Protein AF-A0A7S4QCY7-F1 (afdb_monomer)

Structure (mmCIF, N/CA/C/O backbone):
data_AF-A0A7S4QCY7-F1
#
_entry.id   AF-A0A7S4QCY7-F1
#
loop_
_atom_site.group_PDB
_atom_site.id
_atom_site.type_symbol
_atom_site.label_atom_id
_atom_site.label_alt_id
_atom_site.label_comp_id
_atom_site.label_asym_id
_atom_site.label_entity_id
_atom_site.label_seq_id
_atom_site.pdbx_PDB_ins_code
_atom_site.Cartn_x
_atom_site.Cartn_y
_atom_site.Cartn_z
_atom_site.occupancy
_atom_site.B_iso_or_equiv
_atom_site.auth_seq_id
_atom_site.auth_comp_id
_atom_site.auth_asym_id
_atom_site.auth_atom_id
_atom_site.pdbx_PDB_model_num
ATOM 1 N N . SER A 1 1 ? -0.299 13.579 10.374 1.00 63.25 1 SER A N 1
ATOM 2 C CA . SER A 1 1 ? -0.745 12.178 10.233 1.00 63.25 1 SER A CA 1
ATOM 3 C C . SER A 1 1 ? 0.366 11.245 10.708 1.00 63.25 1 SER A C 1
ATOM 5 O O . SER A 1 1 ? 1.474 11.710 10.966 1.00 63.25 1 SER A O 1
ATOM 7 N N . LYS A 1 2 ? 0.069 9.960 10.928 1.00 82.50 2 LYS A N 1
ATOM 8 C CA . LYS A 1 2 ? 1.103 8.920 11.061 1.00 82.50 2 LYS A CA 1
ATOM 9 C C . LYS A 1 2 ? 1.512 8.482 9.647 1.00 82.50 2 LYS A C 1
ATOM 11 O O . LYS A 1 2 ? 0.619 8.491 8.807 1.00 82.50 2 LYS A O 1
ATOM 16 N N . PRO A 1 3 ? 2.778 8.115 9.375 1.00 86.00 3 PRO A N 1
ATOM 17 C CA . PRO A 1 3 ? 3.136 7.542 8.082 1.00 86.00 3 PRO A CA 1
ATOM 18 C C . PRO A 1 3 ? 2.326 6.269 7.814 1.00 86.00 3 PRO A C 1
ATOM 20 O O . PRO A 1 3 ? 2.136 5.458 8.731 1.00 86.00 3 PRO A O 1
ATOM 23 N N . ASP A 1 4 ? 1.874 6.120 6.574 1.00 90.06 4 ASP A N 1
ATOM 24 C CA . ASP A 1 4 ? 1.088 4.991 6.077 1.00 90.06 4 ASP A CA 1
ATOM 25 C C . ASP A 1 4 ? 1.480 4.685 4.620 1.00 90.06 4 ASP A C 1
ATOM 27 O O . ASP A 1 4 ? 2.320 5.379 4.045 1.00 90.06 4 ASP A O 1
ATOM 31 N N . THR A 1 5 ? 0.926 3.620 4.046 1.00 91.12 5 THR A N 1
ATOM 32 C CA . THR A 1 5 ? 1.020 3.357 2.602 1.00 91.12 5 THR A CA 1
ATOM 33 C C . THR A 1 5 ? 0.065 4.257 1.831 1.00 91.12 5 THR A C 1
ATOM 35 O O . THR A 1 5 ? -1.030 4.508 2.327 1.00 91.12 5 THR A O 1
ATOM 38 N N . SER A 1 6 ? 0.431 4.640 0.607 1.00 92.00 6 SER A N 1
ATOM 39 C CA . SER A 1 6 ? -0.460 5.412 -0.259 1.00 92.00 6 SER A CA 1
ATOM 40 C C . SER A 1 6 ? -1.738 4.674 -0.624 1.00 92.00 6 SER A C 1
ATOM 42 O O . SER A 1 6 ? -1.710 3.462 -0.873 1.00 92.00 6 SER A O 1
ATOM 44 N N . GLY A 1 7 ? -2.845 5.410 -0.676 1.00 92.38 7 GLY A N 1
ATOM 45 C CA . GLY A 1 7 ? -4.141 4.880 -1.063 1.00 92.38 7 GLY A CA 1
ATOM 46 C C . GLY A 1 7 ? -5.316 5.676 -0.507 1.00 92.38 7 GLY A C 1
ATOM 47 O O . GLY A 1 7 ? -5.267 6.225 0.587 1.00 92.38 7 GLY A O 1
ATOM 48 N N . GLY A 1 8 ? -6.437 5.592 -1.216 1.00 92.06 8 GLY A N 1
ATOM 49 C CA . GLY A 1 8 ? -7.671 6.275 -0.856 1.00 92.06 8 GLY A CA 1
ATOM 50 C C . GLY A 1 8 ? -8.917 5.484 -1.237 1.00 92.06 8 GLY A C 1
ATOM 51 O O . GLY A 1 8 ? -8.912 4.250 -1.332 1.00 92.06 8 GLY A O 1
ATOM 52 N N . SER A 1 9 ? -10.033 6.196 -1.374 1.00 93.88 9 SER A N 1
ATOM 53 C CA . SER A 1 9 ? -11.326 5.574 -1.671 1.00 93.88 9 SER A CA 1
ATOM 54 C C . SER A 1 9 ? -11.438 5.240 -3.156 1.00 93.88 9 SER A C 1
ATOM 56 O O . SER A 1 9 ? -11.041 6.020 -4.012 1.00 93.88 9 SER A O 1
ATOM 58 N N . ILE A 1 10 ? -12.041 4.091 -3.470 1.00 95.00 10 ILE A N 1
ATOM 59 C CA . ILE A 1 10 ? -12.346 3.730 -4.860 1.00 95.00 10 ILE A CA 1
ATOM 60 C C . ILE A 1 10 ? -13.547 4.555 -5.329 1.00 95.00 10 ILE A C 1
ATOM 62 O O . ILE A 1 10 ? -14.608 4.521 -4.693 1.00 95.00 10 ILE A O 1
ATOM 66 N N . GLU A 1 11 ? -13.398 5.260 -6.449 1.00 95.50 11 GLU A N 1
ATOM 67 C CA . GLU A 1 11 ? -14.479 6.048 -7.034 1.00 95.50 11 GLU A CA 1
ATOM 68 C C . GLU A 1 11 ? -15.461 5.196 -7.855 1.00 95.50 11 GLU A C 1
ATOM 70 O O . GLU A 1 11 ? -15.175 4.083 -8.307 1.00 95.50 11 GLU A O 1
ATOM 75 N N . VAL A 1 12 ? -16.675 5.716 -8.063 1.00 96.06 12 VAL A N 1
ATOM 76 C CA . VAL A 1 12 ? -17.698 5.014 -8.851 1.00 96.06 12 VAL A CA 1
ATOM 77 C C . VAL A 1 12 ? -17.247 4.897 -10.306 1.00 96.06 12 VAL A C 1
ATOM 79 O O . VAL A 1 12 ? -17.116 5.897 -11.004 1.00 96.06 12 VAL A O 1
ATOM 82 N N . GLY A 1 13 ? -17.114 3.659 -10.782 1.00 95.62 13 GLY A N 1
ATOM 83 C CA . GLY A 1 13 ? -16.688 3.357 -12.152 1.00 95.62 13 GLY A CA 1
ATOM 84 C C . GLY A 1 13 ? -15.202 3.027 -12.281 1.00 95.62 13 GLY A C 1
ATOM 85 O O . GLY A 1 13 ? -14.785 2.633 -13.365 1.00 95.62 13 GLY A O 1
ATOM 86 N N . GLU A 1 14 ? -14.444 3.125 -11.190 1.00 94.44 14 GLU A N 1
ATOM 87 C CA . GLU A 1 14 ? -13.024 2.795 -11.126 1.00 94.44 14 GLU A CA 1
ATOM 88 C C . GLU A 1 14 ? -12.815 1.358 -10.614 1.00 94.44 14 GLU A C 1
ATOM 90 O O . GLU A 1 14 ? -13.523 0.868 -9.727 1.00 94.44 14 GLU A O 1
ATOM 95 N N . THR A 1 15 ? -11.844 0.646 -11.180 1.00 93.62 15 THR A N 1
ATOM 96 C CA . THR A 1 15 ? -11.364 -0.631 -10.637 1.00 93.62 15 THR A CA 1
ATOM 97 C C . THR A 1 15 ? -10.392 -0.400 -9.477 1.00 93.62 15 THR A C 1
ATOM 99 O O . THR A 1 15 ? -9.794 0.661 -9.332 1.00 93.62 15 THR A O 1
ATOM 102 N N . THR A 1 16 ? -10.154 -1.420 -8.648 1.00 94.56 16 THR A N 1
ATOM 103 C CA . THR A 1 16 ? -9.207 -1.307 -7.523 1.00 94.56 16 THR A CA 1
ATOM 104 C C . THR A 1 16 ? -7.786 -0.926 -7.954 1.00 94.56 16 THR A C 1
ATOM 106 O O . THR A 1 16 ? -7.112 -0.189 -7.241 1.00 94.56 16 THR A O 1
ATOM 109 N N . ILE A 1 17 ? -7.320 -1.430 -9.102 1.00 93.12 17 ILE A N 1
ATOM 110 C CA . ILE A 1 17 ? -5.975 -1.128 -9.609 1.00 93.12 17 ILE A CA 1
ATOM 111 C C . ILE A 1 17 ? -5.896 0.297 -10.172 1.00 93.12 17 ILE A C 1
ATOM 113 O O . ILE A 1 17 ? -4.879 0.957 -9.991 1.00 93.12 17 ILE A O 1
ATOM 117 N N . GLU A 1 18 ? -6.961 0.786 -10.818 1.00 93.00 18 GLU A N 1
ATOM 118 C CA . GLU A 1 18 ? -7.040 2.169 -11.305 1.00 93.00 18 GLU A CA 1
ATOM 119 C C . GLU A 1 18 ? -7.023 3.154 -10.133 1.00 93.00 18 GLU A C 1
ATOM 121 O O . GLU A 1 18 ? -6.180 4.048 -10.133 1.00 93.00 18 GLU A O 1
ATOM 126 N N . ALA A 1 19 ? -7.819 2.891 -9.089 1.00 94.38 19 ALA A N 1
ATOM 127 C CA . ALA A 1 19 ? -7.832 3.700 -7.871 1.00 94.38 19 ALA A CA 1
ATOM 128 C C . ALA A 1 19 ? -6.446 3.767 -7.241 1.00 94.38 19 ALA A C 1
ATOM 130 O O . ALA A 1 19 ? -5.919 4.840 -6.991 1.00 94.38 19 ALA A O 1
ATOM 131 N N . ALA A 1 20 ? -5.788 2.624 -7.059 1.00 93.88 20 ALA A N 1
ATOM 132 C CA . ALA A 1 20 ? -4.462 2.624 -6.463 1.00 93.88 20 ALA A CA 1
ATOM 133 C C . ALA A 1 20 ? -3.394 3.314 -7.329 1.00 93.88 20 ALA A C 1
ATOM 135 O O . ALA A 1 20 ? -2.474 3.920 -6.785 1.00 93.88 20 ALA A O 1
ATOM 136 N N . LYS A 1 21 ? -3.498 3.239 -8.664 1.00 92.56 21 LYS A N 1
ATOM 137 C CA . LYS A 1 21 ? -2.621 3.978 -9.586 1.00 92.56 21 LYS A CA 1
ATOM 138 C C . LYS A 1 21 ? -2.829 5.485 -9.461 1.00 92.56 21 LYS A C 1
ATOM 140 O O . LYS A 1 21 ? -1.841 6.216 -9.419 1.00 92.56 21 LYS A O 1
ATOM 145 N N . ARG A 1 22 ? -4.088 5.927 -9.408 1.00 93.56 22 ARG A N 1
ATOM 146 C CA . ARG A 1 22 ? -4.466 7.332 -9.234 1.00 93.56 22 ARG A CA 1
ATOM 147 C C . ARG A 1 22 ? -3.979 7.867 -7.888 1.00 93.56 22 ARG A C 1
ATOM 149 O O . ARG A 1 22 ? -3.203 8.810 -7.887 1.00 93.56 22 ARG A O 1
ATOM 156 N N . GLU A 1 23 ? -4.333 7.208 -6.789 1.00 94.88 23 GLU A N 1
ATOM 157 C CA . GLU A 1 23 ? -3.968 7.618 -5.423 1.00 94.88 23 GLU A CA 1
ATOM 158 C C . GLU A 1 23 ? -2.443 7.643 -5.226 1.00 94.88 23 GLU A C 1
ATOM 160 O O . GLU A 1 23 ? -1.887 8.603 -4.704 1.00 94.88 23 GLU A O 1
ATOM 165 N N . LEU A 1 24 ? -1.716 6.629 -5.722 1.00 93.00 24 LEU A N 1
ATOM 166 C CA . LEU A 1 24 ? -0.251 6.634 -5.651 1.00 93.00 24 LEU A CA 1
ATOM 167 C C . LEU A 1 24 ? 0.345 7.823 -6.417 1.00 93.00 24 LEU A C 1
ATOM 169 O O . LEU A 1 24 ? 1.313 8.426 -5.956 1.00 93.00 24 LEU A O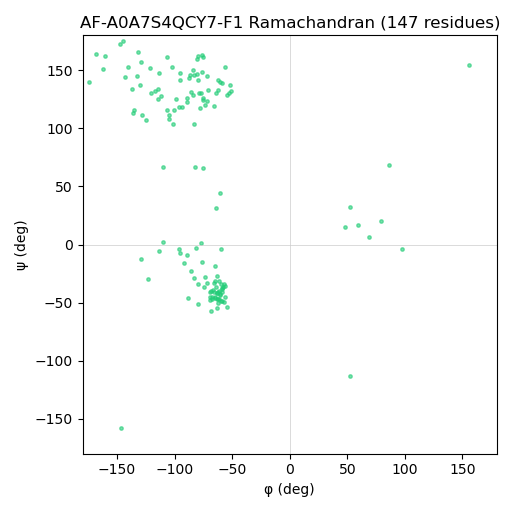 1
ATOM 173 N N . HIS A 1 25 ? -0.206 8.156 -7.583 1.00 91.38 25 HIS A N 1
ATOM 174 C CA . HIS A 1 25 ? 0.232 9.316 -8.351 1.00 91.38 25 HIS A CA 1
ATOM 175 C C . HIS A 1 25 ? -0.103 10.634 -7.638 1.00 91.38 25 HIS A C 1
ATOM 177 O O . HIS A 1 25 ? 0.762 11.503 -7.566 1.00 91.38 25 HIS A O 1
ATOM 183 N N . GLU A 1 26 ? -1.317 10.772 -7.104 1.00 91.25 26 GLU A N 1
ATOM 184 C CA . GLU A 1 26 ? -1.788 11.959 -6.377 1.00 91.25 26 GLU A CA 1
ATOM 185 C C . GLU A 1 26 ? -0.962 12.220 -5.114 1.00 91.25 26 GLU A C 1
ATOM 187 O O . GLU A 1 26 ? -0.573 13.352 -4.878 1.00 91.25 26 GLU A O 1
ATOM 192 N N . GLU A 1 27 ? -0.586 11.192 -4.354 1.00 92.44 27 GLU A N 1
ATOM 193 C CA . GLU A 1 27 ? 0.158 11.393 -3.106 1.00 92.44 27 GLU A CA 1
ATOM 194 C C . GLU A 1 27 ? 1.682 11.499 -3.279 1.00 92.44 27 GLU A C 1
ATOM 196 O O . GLU A 1 27 ? 2.378 11.998 -2.390 1.00 92.44 27 GLU A O 1
ATOM 201 N N . THR A 1 28 ? 2.241 10.958 -4.370 1.00 90.69 28 THR A N 1
ATOM 202 C CA . THR A 1 28 ? 3.704 10.782 -4.498 1.00 90.69 28 THR A CA 1
ATOM 203 C C . THR A 1 28 ? 4.312 11.334 -5.781 1.00 90.69 28 THR A C 1
ATOM 205 O O . THR A 1 28 ? 5.542 11.410 -5.893 1.00 90.69 28 THR A O 1
ATOM 208 N N . GLY A 1 29 ? 3.488 11.684 -6.768 1.00 88.19 29 GLY A N 1
ATOM 209 C CA . GLY A 1 29 ? 3.922 12.100 -8.100 1.00 88.19 29 GLY A CA 1
ATOM 210 C C . GLY A 1 29 ? 4.554 10.985 -8.942 1.00 88.19 29 GLY A C 1
ATOM 211 O O . GLY A 1 29 ? 5.072 11.267 -10.025 1.00 88.19 29 GLY A O 1
ATOM 212 N N . LEU A 1 30 ? 4.550 9.727 -8.478 1.00 87.25 30 LEU A N 1
ATOM 213 C CA . LEU A 1 30 ? 5.064 8.595 -9.251 1.00 87.25 30 LEU A CA 1
ATOM 214 C C . LEU A 1 30 ? 4.128 8.271 -10.420 1.00 87.25 30 LEU A C 1
ATOM 216 O O . LEU A 1 30 ? 2.921 8.124 -10.252 1.00 87.25 30 LEU A O 1
ATOM 220 N N . ILE A 1 31 ? 4.699 8.095 -11.613 1.00 79.69 31 ILE A N 1
ATOM 221 C CA . ILE A 1 31 ? 3.937 7.837 -12.841 1.00 79.69 31 ILE A CA 1
ATOM 222 C C . ILE A 1 31 ? 4.250 6.434 -13.373 1.00 79.69 31 ILE A C 1
ATOM 224 O O . ILE A 1 31 ? 5.410 6.036 -13.524 1.00 79.69 31 ILE A O 1
ATOM 228 N N . SER A 1 32 ? 3.194 5.707 -13.740 1.00 67.69 32 SER A N 1
ATOM 229 C CA . SER A 1 32 ? 3.268 4.545 -14.626 1.00 67.69 32 SER A CA 1
ATOM 230 C C . SER A 1 32 ? 2.824 4.991 -16.019 1.00 67.69 32 SER A C 1
ATOM 232 O O . SER A 1 32 ? 1.642 5.240 -16.239 1.00 67.69 32 SER A O 1
ATOM 234 N N . LEU A 1 33 ? 3.758 5.184 -16.957 1.00 58.03 33 LEU A N 1
ATOM 235 C CA . LEU A 1 33 ? 3.367 5.382 -18.358 1.00 58.03 33 LEU A CA 1
ATOM 236 C C . LEU A 1 33 ? 3.069 4.022 -19.003 1.00 58.03 33 LEU A C 1
ATOM 238 O O . LEU A 1 33 ? 3.733 3.036 -18.680 1.00 58.03 33 LEU A O 1
ATOM 242 N N . PRO A 1 34 ? 2.119 3.954 -19.946 1.00 53.34 34 PRO A N 1
ATOM 243 C CA . PRO A 1 34 ? 1.893 2.750 -20.729 1.00 53.34 34 PRO A CA 1
ATOM 244 C C . PRO A 1 34 ? 3.142 2.380 -21.539 1.00 53.34 34 PRO A C 1
ATOM 246 O O . PRO A 1 34 ? 3.792 3.237 -22.138 1.00 53.34 34 PRO A O 1
ATOM 249 N N . SER A 1 35 ? 3.448 1.083 -21.612 1.00 51.53 35 SER A N 1
ATOM 250 C CA . SER A 1 35 ? 4.618 0.506 -22.299 1.00 51.53 35 SER A CA 1
ATOM 251 C C . SER A 1 35 ? 4.703 0.800 -23.809 1.00 51.53 35 SER A C 1
ATOM 253 O O . SER A 1 35 ? 5.668 0.397 -24.451 1.00 51.53 35 SER A O 1
ATOM 255 N N . SER A 1 36 ? 3.707 1.475 -24.392 1.00 46.97 36 SER A N 1
ATOM 256 C CA . SER A 1 36 ? 3.578 1.745 -25.828 1.00 46.97 36 SER A CA 1
ATOM 257 C C . SER A 1 36 ? 3.787 3.207 -26.240 1.00 46.97 36 SER A C 1
ATOM 259 O O . SER A 1 36 ? 3.680 3.500 -27.429 1.00 46.97 36 SER A O 1
ATOM 261 N N . SER A 1 37 ? 4.116 4.127 -25.327 1.00 48.38 37 SER A N 1
ATOM 262 C CA . SER A 1 37 ? 4.538 5.482 -25.711 1.00 48.38 37 SER A CA 1
ATOM 263 C C . SER A 1 37 ? 6.024 5.495 -26.084 1.00 48.38 37 SER A C 1
ATOM 265 O O . SER A 1 37 ? 6.854 6.061 -25.374 1.00 48.38 37 SER A O 1
ATOM 267 N N . SER A 1 38 ? 6.367 4.821 -27.183 1.00 52.00 38 SER A N 1
ATOM 268 C CA . SER A 1 38 ? 7.551 5.178 -27.959 1.00 52.00 38 SER A CA 1
ATOM 269 C C . SER A 1 38 ? 7.266 6.487 -28.690 1.00 52.00 38 SER A C 1
ATOM 271 O O . SER A 1 38 ? 6.146 6.702 -29.148 1.00 52.00 38 SER A O 1
ATOM 273 N N . ASP A 1 39 ? 8.291 7.317 -28.831 1.00 48.84 39 ASP A N 1
ATOM 274 C CA . ASP A 1 39 ? 8.303 8.549 -29.626 1.00 48.84 39 ASP A CA 1
ATOM 275 C C . ASP A 1 39 ? 7.797 9.783 -28.872 1.00 48.84 39 ASP A C 1
ATOM 277 O O . ASP A 1 39 ? 6.741 10.332 -29.168 1.00 48.84 39 ASP A O 1
ATOM 281 N N . ASN A 1 40 ? 8.567 10.238 -27.880 1.00 45.06 40 ASN A N 1
ATOM 282 C CA . ASN A 1 40 ? 9.103 11.605 -27.839 1.00 45.06 40 ASN A CA 1
ATOM 283 C C . ASN A 1 40 ? 10.050 11.754 -26.638 1.00 45.06 40 ASN A C 1
ATOM 285 O O . ASN A 1 40 ? 9.771 11.237 -25.562 1.00 45.06 40 ASN A O 1
ATOM 289 N N . ASP A 1 41 ? 11.154 12.468 -26.865 1.00 42.47 41 ASP A N 1
ATOM 290 C CA . ASP A 1 41 ? 12.274 12.806 -25.967 1.00 42.47 41 ASP A CA 1
ATOM 291 C C . ASP A 1 41 ? 11.880 13.621 -24.708 1.00 42.47 41 ASP A C 1
ATOM 293 O O . ASP A 1 41 ? 12.545 14.591 -24.350 1.00 42.47 41 ASP A O 1
ATOM 297 N N . ASP A 1 42 ? 10.795 13.269 -24.020 1.00 45.84 42 ASP A N 1
ATOM 298 C CA . ASP A 1 42 ? 10.518 13.788 -22.683 1.00 45.84 42 ASP A CA 1
ATOM 299 C C . ASP A 1 42 ? 10.820 12.659 -21.698 1.00 45.84 42 ASP A C 1
ATOM 301 O O . ASP A 1 42 ? 10.112 11.657 -21.631 1.00 45.84 42 ASP A O 1
ATOM 305 N N . ASP A 1 43 ? 11.917 12.829 -20.965 1.00 46.44 43 ASP A N 1
ATOM 306 C CA . ASP A 1 43 ? 12.578 11.918 -20.018 1.00 46.44 43 ASP A CA 1
ATOM 307 C C . ASP A 1 43 ? 11.709 11.577 -18.780 1.00 46.44 43 ASP A C 1
ATOM 309 O O . ASP A 1 43 ? 12.196 11.347 -17.671 1.00 46.44 43 ASP A O 1
ATOM 313 N N . ARG A 1 44 ? 10.382 11.551 -18.947 1.00 51.34 44 ARG A N 1
ATOM 314 C CA . ARG A 1 44 ? 9.392 11.040 -17.996 1.00 51.34 44 ARG A CA 1
ATOM 315 C C . ARG A 1 44 ? 9.440 9.529 -18.047 1.00 51.34 44 ARG A C 1
ATOM 317 O O . ARG A 1 44 ? 8.545 8.849 -18.530 1.00 51.34 44 ARG A O 1
ATOM 324 N N . GLN A 1 45 ? 10.565 9.006 -17.615 1.00 56.44 45 GLN A N 1
ATOM 325 C CA . GLN A 1 45 ? 10.810 7.590 -17.591 1.00 56.44 45 GLN A CA 1
ATOM 326 C C . GLN A 1 45 ? 9.782 6.951 -16.651 1.00 56.44 45 GLN A C 1
ATOM 328 O O . GLN A 1 45 ? 9.527 7.458 -15.561 1.00 56.44 45 GLN A O 1
ATOM 333 N N . GLN A 1 46 ? 9.152 5.870 -17.100 1.00 62.12 46 GLN A N 1
ATOM 334 C CA . GLN A 1 46 ? 8.293 5.031 -16.268 1.00 62.12 46 GLN A CA 1
ATOM 335 C C . GLN A 1 46 ? 9.045 4.653 -14.980 1.00 62.12 46 GLN A C 1
ATOM 337 O O . GLN A 1 46 ? 10.207 4.253 -15.048 1.00 62.12 46 GLN A O 1
ATOM 342 N N . GLN A 1 47 ? 8.403 4.809 -13.818 1.00 77.12 47 GLN A N 1
ATOM 343 C CA . GLN A 1 47 ? 9.033 4.565 -12.507 1.00 77.12 47 GLN A CA 1
ATOM 344 C C . GLN A 1 47 ? 8.425 3.374 -11.763 1.00 77.12 47 GLN A C 1
ATOM 346 O O . GLN A 1 47 ? 8.926 3.001 -10.706 1.00 77.12 47 GLN A O 1
ATOM 351 N N . LEU A 1 48 ? 7.357 2.777 -12.301 1.00 87.94 48 LEU A N 1
ATOM 352 C CA . LEU A 1 48 ? 6.558 1.750 -11.637 1.00 87.94 48 LEU A CA 1
ATOM 353 C C . LEU A 1 48 ? 6.204 0.608 -12.589 1.00 87.94 48 LEU A C 1
ATOM 355 O O . LEU A 1 48 ? 5.712 0.857 -13.692 1.00 87.94 48 LEU A O 1
ATOM 359 N N . LYS A 1 49 ? 6.370 -0.631 -12.118 1.00 88.38 49 LYS A N 1
ATOM 360 C CA . LYS A 1 49 ? 5.782 -1.835 -12.716 1.00 88.38 49 LYS A CA 1
ATOM 361 C C . LYS A 1 49 ? 4.734 -2.411 -11.782 1.00 88.38 49 LYS A C 1
ATOM 363 O O . LYS A 1 49 ? 5.013 -2.656 -10.610 1.00 88.38 49 LYS A O 1
ATOM 368 N N . TRP A 1 50 ? 3.538 -2.645 -12.295 1.00 90.88 50 TRP A N 1
ATOM 369 C CA . TRP A 1 50 ? 2.413 -3.103 -11.487 1.00 90.88 50 TRP A CA 1
ATOM 370 C C . TRP A 1 50 ? 2.267 -4.620 -11.533 1.00 90.88 50 TRP A C 1
ATOM 372 O O . TRP A 1 50 ? 2.552 -5.267 -12.540 1.00 90.88 50 TRP A O 1
ATOM 382 N N . TYR A 1 51 ? 1.793 -5.186 -10.428 1.00 92.44 51 TYR A N 1
ATOM 383 C CA . TYR A 1 51 ? 1.160 -6.497 -10.437 1.00 92.44 51 TYR A CA 1
ATOM 384 C C . TYR A 1 51 ? -0.311 -6.316 -10.842 1.00 92.44 51 TYR A C 1
ATOM 386 O O . TYR A 1 51 ? -1.114 -5.825 -10.051 1.00 92.44 51 TYR A O 1
ATOM 394 N N . GLU A 1 52 ? -0.643 -6.659 -12.089 1.00 86.56 52 GLU A N 1
ATOM 395 C CA . GLU A 1 52 ? -1.924 -6.299 -12.729 1.00 86.56 52 GLU A CA 1
ATOM 396 C C . GLU A 1 52 ? -3.060 -7.318 -12.514 1.00 86.56 52 GLU A C 1
ATOM 398 O O . GLU A 1 52 ? -4.199 -7.036 -12.875 1.00 86.56 52 GLU A O 1
ATOM 403 N N . ASP A 1 53 ? -2.794 -8.502 -11.946 1.00 83.62 53 ASP A N 1
ATOM 404 C CA . ASP A 1 53 ? -3.823 -9.553 -11.859 1.00 83.62 53 ASP A CA 1
ATOM 405 C C . ASP A 1 53 ? -4.964 -9.173 -10.895 1.00 83.62 53 ASP A C 1
ATOM 407 O O . ASP A 1 53 ? -6.140 -9.201 -11.259 1.00 83.62 53 ASP A O 1
ATOM 411 N N . ALA A 1 54 ? -4.626 -8.888 -9.633 1.00 87.38 54 ALA A N 1
ATOM 412 C CA . ALA A 1 54 ? -5.572 -8.595 -8.556 1.00 87.38 54 ALA A CA 1
ATOM 413 C C . ALA A 1 54 ? -4.840 -8.037 -7.319 1.00 87.38 54 ALA A C 1
ATOM 415 O O . ALA A 1 54 ? -3.630 -8.233 -7.176 1.00 87.38 54 ALA A O 1
ATOM 416 N N . PRO A 1 55 ? -5.553 -7.417 -6.359 1.00 94.88 55 PRO A N 1
ATOM 417 C CA . PRO A 1 55 ? -4.996 -7.151 -5.037 1.00 94.88 55 PRO A CA 1
ATOM 418 C C . PRO A 1 55 ? -4.427 -8.431 -4.410 1.00 94.88 55 PRO A C 1
ATOM 420 O O . PRO A 1 55 ? -5.101 -9.460 -4.355 1.00 94.88 55 PRO A O 1
ATOM 423 N N . PHE A 1 56 ? -3.195 -8.377 -3.900 1.00 95.25 56 PHE A N 1
ATOM 424 C CA . PHE A 1 56 ? -2.529 -9.554 -3.324 1.00 95.25 56 PHE A CA 1
ATOM 425 C C . PHE A 1 56 ? -3.054 -9.909 -1.928 1.00 95.25 56 PHE A C 1
ATOM 427 O O . PHE A 1 56 ? -2.765 -10.977 -1.383 1.00 95.25 56 PHE A O 1
AT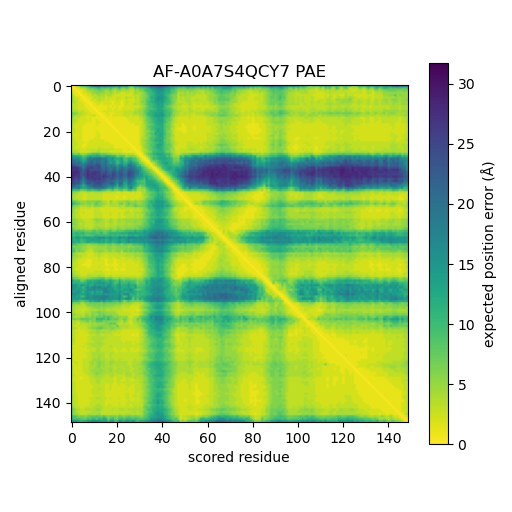OM 434 N N . SER A 1 57 ? -3.780 -8.984 -1.302 1.00 95.38 57 SER A N 1
ATOM 435 C CA . SER A 1 57 ? -4.364 -9.154 0.018 1.00 95.38 57 SER A CA 1
ATOM 436 C C . SER A 1 57 ? -5.498 -8.159 0.232 1.00 95.38 57 SER A C 1
ATOM 438 O O . SER A 1 57 ? -5.561 -7.107 -0.396 1.00 95.38 57 SER A O 1
ATOM 440 N N . THR A 1 58 ? -6.347 -8.441 1.214 1.00 95.50 58 THR A N 1
ATOM 441 C CA . THR A 1 58 ? -7.340 -7.494 1.724 1.00 95.50 58 THR A CA 1
ATOM 442 C C . THR A 1 58 ? -7.280 -7.479 3.246 1.00 95.50 58 THR A C 1
ATOM 444 O O . THR A 1 58 ? -6.985 -8.500 3.873 1.00 95.50 58 THR A O 1
ATOM 447 N N . THR A 1 59 ? -7.509 -6.321 3.847 1.00 94.06 59 THR A N 1
ATOM 448 C CA . THR A 1 59 ? -7.707 -6.162 5.293 1.00 94.06 59 THR A CA 1
ATOM 449 C C . THR A 1 59 ? -8.937 -5.317 5.536 1.00 94.06 59 THR A C 1
ATOM 451 O O . THR A 1 59 ?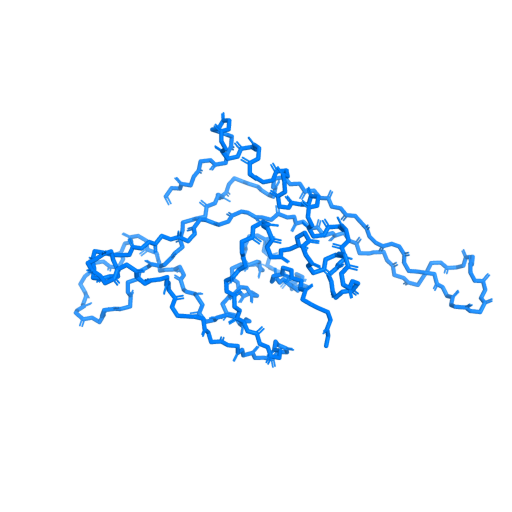 -9.400 -4.635 4.628 1.00 94.06 59 THR A O 1
ATOM 454 N N . ASP A 1 60 ? -9.436 -5.306 6.761 1.00 93.69 60 ASP A N 1
ATOM 455 C CA . ASP A 1 60 ? -10.580 -4.492 7.116 1.00 93.69 60 ASP A CA 1
ATOM 456 C C . ASP A 1 60 ? -10.358 -3.634 8.364 1.00 93.69 60 ASP A C 1
ATOM 458 O O . ASP A 1 60 ? -9.499 -3.912 9.204 1.00 93.69 60 ASP A O 1
ATOM 462 N N . SER A 1 61 ? -11.134 -2.554 8.457 1.00 88.88 61 SER A N 1
ATOM 463 C CA . SER A 1 61 ? -11.216 -1.695 9.636 1.00 88.88 61 SER A CA 1
ATOM 464 C C . SER A 1 61 ? -12.674 -1.372 9.928 1.00 88.88 61 SER A C 1
ATOM 466 O O . SER A 1 61 ? -13.353 -0.724 9.132 1.00 88.88 61 SER A O 1
ATOM 468 N N . ILE A 1 62 ? -13.165 -1.833 11.077 1.00 91.69 62 ILE A N 1
ATOM 469 C CA . ILE A 1 62 ? -14.538 -1.594 11.521 1.00 91.69 62 ILE A CA 1
ATOM 470 C C . ILE A 1 62 ? -14.521 -0.462 12.544 1.00 91.69 62 ILE A C 1
ATOM 472 O O . ILE A 1 62 ? -13.954 -0.592 13.631 1.00 91.69 62 ILE A O 1
ATOM 476 N N . HIS A 1 63 ? -15.169 0.642 12.192 1.00 91.06 63 HIS A N 1
ATOM 477 C CA . HIS A 1 63 ? -15.337 1.809 13.041 1.00 91.06 63 HIS A CA 1
ATOM 478 C C . HIS A 1 63 ? -16.720 1.759 13.680 1.00 91.06 63 HIS A C 1
ATOM 480 O O . HIS A 1 63 ? -17.742 1.635 13.005 1.00 91.06 63 HIS A O 1
ATOM 486 N N . TYR A 1 64 ? -16.737 1.838 15.005 1.00 93.31 64 TYR A N 1
ATOM 487 C CA . TYR A 1 64 ? -17.959 1.872 15.795 1.00 93.31 64 TYR A CA 1
ATOM 488 C C . TYR A 1 64 ? -18.239 3.303 16.240 1.00 93.31 64 TYR A C 1
ATOM 490 O O . TYR A 1 64 ? -17.316 4.094 16.434 1.00 93.31 64 TYR A O 1
ATOM 498 N N . ASN A 1 65 ? -19.513 3.613 16.458 1.00 92.56 65 ASN A N 1
ATOM 499 C CA . ASN A 1 65 ? -19.936 4.846 17.103 1.00 92.56 65 ASN A CA 1
ATOM 500 C C . ASN A 1 65 ? -19.231 4.984 18.467 1.00 92.56 65 ASN A C 1
ATOM 502 O O . ASN A 1 65 ? -19.252 4.052 19.276 1.00 92.56 65 ASN A O 1
ATOM 506 N N . GLU A 1 66 ? -18.600 6.133 18.721 1.00 88.31 66 GLU A N 1
ATOM 507 C CA . GLU A 1 66 ? -17.769 6.329 19.915 1.00 88.31 66 GLU A CA 1
ATOM 508 C C . GLU A 1 66 ? -18.568 6.281 21.228 1.00 88.31 66 GLU A C 1
ATOM 510 O O . GLU A 1 66 ? -18.045 5.815 22.246 1.00 88.31 66 GLU A O 1
ATOM 515 N N . GLU A 1 67 ? -19.836 6.703 21.199 1.00 88.50 67 GLU A N 1
ATOM 516 C CA . GLU A 1 67 ? -20.728 6.720 22.361 1.00 88.50 67 GLU A CA 1
ATOM 517 C C . GLU A 1 67 ? -21.311 5.332 22.642 1.00 88.50 67 GLU A C 1
ATOM 519 O O . GLU A 1 67 ? -21.241 4.835 23.768 1.00 88.50 67 GLU A O 1
ATOM 524 N N . SER A 1 68 ? -21.881 4.682 21.621 1.00 87.06 68 SER A N 1
ATOM 525 C CA . SER A 1 68 ? -22.588 3.409 21.802 1.00 87.06 68 SER A CA 1
ATOM 526 C C . SER A 1 68 ? -21.650 2.201 21.815 1.00 87.06 68 SER A C 1
ATOM 528 O O . SER A 1 68 ? -21.974 1.186 22.437 1.00 87.06 68 SER A O 1
ATOM 530 N N . LYS A 1 69 ? -20.507 2.289 21.114 1.00 84.06 69 LYS A N 1
ATOM 531 C CA . LYS A 1 69 ? -19.531 1.211 20.839 1.00 84.06 69 LYS A CA 1
ATOM 532 C C . LYS A 1 69 ? -20.133 -0.100 20.325 1.00 84.06 69 LYS A C 1
ATOM 534 O O . LYS A 1 69 ? -19.486 -1.144 20.373 1.00 84.06 69 LYS A O 1
ATOM 539 N N . LYS A 1 70 ? -21.386 -0.067 19.879 1.00 85.94 70 LYS A N 1
ATOM 540 C CA . LYS A 1 70 ? -22.161 -1.239 19.451 1.00 85.94 70 LYS A CA 1
ATOM 541 C C . LYS A 1 70 ? -22.663 -1.095 18.028 1.00 85.94 70 LYS A C 1
ATOM 543 O O . LYS A 1 70 ? -22.818 -2.093 17.338 1.00 85.94 70 LYS A O 1
ATOM 548 N N . GLU A 1 71 ? -22.909 0.135 17.604 1.00 92.62 71 GLU A N 1
ATOM 549 C CA . GLU A 1 71 ? -23.320 0.442 16.245 1.00 92.62 71 GLU A CA 1
ATOM 550 C C . GLU A 1 71 ? -22.088 0.683 15.378 1.00 92.62 71 GLU A C 1
ATOM 552 O O . GLU A 1 71 ? -21.225 1.489 15.730 1.00 92.62 71 GLU A O 1
ATOM 557 N N . VAL A 1 72 ? -21.995 -0.040 14.264 1.00 93.06 72 VAL A N 1
ATOM 558 C CA . VAL A 1 72 ? -20.963 0.179 13.248 1.00 93.06 72 VAL A CA 1
ATOM 559 C C . VAL A 1 72 ? -21.332 1.433 12.464 1.00 93.06 72 VAL A C 1
ATOM 561 O O . VAL A 1 72 ? -22.429 1.508 11.918 1.00 93.06 72 VAL A O 1
ATOM 564 N N . THR A 1 73 ? -20.426 2.406 12.405 1.00 94.25 73 THR A N 1
ATOM 565 C CA . THR A 1 73 ? -20.588 3.604 11.572 1.00 94.25 73 THR A CA 1
ATOM 566 C C . THR A 1 73 ? -20.036 3.366 10.176 1.00 94.25 73 THR A C 1
ATOM 568 O O . THR A 1 73 ? -20.712 3.653 9.194 1.00 94.25 73 THR A O 1
ATOM 571 N N . PHE A 1 74 ? -18.836 2.786 10.088 1.00 91.25 74 PHE A N 1
ATOM 572 C CA . PHE A 1 74 ? -18.170 2.487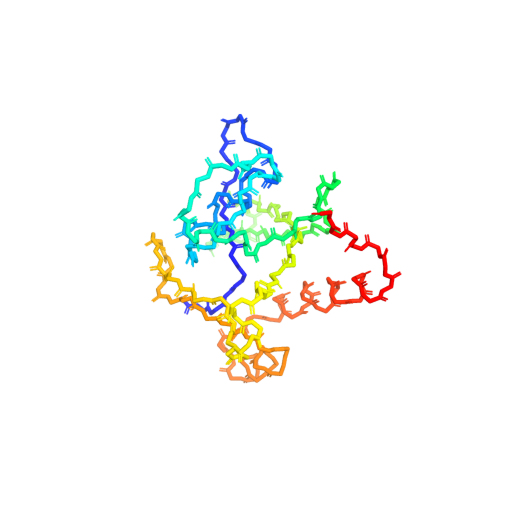 8.824 1.00 91.25 74 PHE A CA 1
ATOM 573 C C . PHE A 1 74 ? -17.403 1.167 8.909 1.00 91.25 74 PHE A C 1
ATOM 575 O O . PHE A 1 74 ? -16.808 0.840 9.935 1.00 91.25 74 PHE A O 1
ATOM 582 N N . HIS A 1 75 ? -17.379 0.424 7.807 1.00 93.00 75 HIS A N 1
ATOM 583 C CA . HIS A 1 75 ? -16.524 -0.746 7.622 1.00 93.00 75 HIS A CA 1
ATOM 584 C C . HIS A 1 75 ? -15.704 -0.529 6.359 1.00 93.00 75 HIS A C 1
ATOM 586 O O . HIS A 1 75 ? -16.238 -0.573 5.254 1.00 93.00 75 HIS A O 1
ATOM 592 N N . TYR A 1 76 ? -14.414 -0.264 6.531 1.00 91.88 76 TYR A N 1
ATOM 593 C CA . TYR A 1 76 ? -13.487 -0.158 5.417 1.00 91.88 76 TYR A CA 1
ATOM 594 C C . TYR A 1 76 ? -12.969 -1.540 5.049 1.00 91.88 76 TYR A C 1
ATOM 596 O O . TYR A 1 76 ? -12.501 -2.278 5.916 1.00 91.88 76 TYR A O 1
ATOM 604 N N . MET A 1 77 ? -13.012 -1.849 3.758 1.00 94.44 77 MET A N 1
ATOM 605 C CA . MET A 1 77 ? -12.289 -2.958 3.148 1.00 94.44 77 MET A CA 1
ATOM 606 C C . MET A 1 77 ? -11.138 -2.358 2.347 1.00 94.44 77 MET A C 1
ATOM 608 O O . MET A 1 77 ? -11.364 -1.615 1.398 1.00 94.44 77 MET A O 1
ATOM 612 N N . ILE A 1 78 ? -9.909 -2.661 2.748 1.00 95.00 78 ILE A N 1
ATOM 613 C CA . ILE A 1 78 ? -8.685 -2.117 2.164 1.00 95.00 78 ILE A CA 1
ATOM 614 C C . ILE A 1 78 ? -8.058 -3.213 1.313 1.00 95.00 78 ILE A C 1
ATOM 616 O O . ILE A 1 78 ? -7.602 -4.234 1.838 1.00 95.00 78 ILE A O 1
ATOM 620 N N . ALA A 1 79 ? -8.068 -3.016 0.001 1.00 96.44 79 ALA A N 1
ATOM 621 C CA . ALA A 1 79 ? -7.421 -3.902 -0.949 1.00 96.44 79 ALA A CA 1
ATOM 622 C C . ALA A 1 79 ? -5.967 -3.463 -1.159 1.00 96.44 79 ALA A C 1
ATOM 624 O O . ALA A 1 79 ? -5.704 -2.331 -1.547 1.00 96.44 79 ALA A O 1
ATOM 625 N N . HIS A 1 80 ? -5.028 -4.369 -0.905 1.00 96.38 80 HIS A N 1
ATOM 626 C CA . HIS A 1 80 ? -3.599 -4.105 -1.038 1.00 96.38 80 HIS A CA 1
ATOM 627 C C . HIS A 1 80 ? -3.136 -4.523 -2.422 1.00 96.38 80 HIS A C 1
ATOM 629 O O . HIS A 1 80 ? -3.219 -5.701 -2.783 1.00 96.38 80 HIS A O 1
ATOM 635 N N . VAL A 1 81 ? -2.637 -3.563 -3.184 1.00 95.56 81 VAL A N 1
ATOM 636 C CA . VAL A 1 81 ? -2.047 -3.790 -4.503 1.00 95.56 81 VAL A CA 1
ATOM 637 C C . VAL A 1 81 ? -0.531 -3.650 -4.431 1.00 95.56 81 VAL A C 1
ATOM 639 O O . VAL A 1 81 ? 0.005 -3.085 -3.479 1.00 95.56 81 VAL A O 1
ATOM 642 N N . PHE A 1 82 ? 0.167 -4.197 -5.422 1.00 95.19 82 PHE A N 1
ATOM 643 C CA . PHE A 1 82 ? 1.624 -4.192 -5.454 1.00 95.19 82 PHE A CA 1
ATOM 644 C C . PHE A 1 82 ? 2.136 -3.481 -6.705 1.00 95.19 82 PHE A C 1
ATOM 646 O O . PHE A 1 82 ? 1.733 -3.808 -7.823 1.00 95.19 82 PHE A O 1
ATOM 653 N N . ALA A 1 83 ? 3.065 -2.554 -6.493 1.00 92.44 83 ALA A N 1
ATOM 654 C CA . ALA A 1 83 ? 3.869 -1.947 -7.536 1.00 92.44 83 ALA A CA 1
ATOM 655 C C . ALA A 1 83 ? 5.340 -2.013 -7.131 1.00 92.44 83 ALA A C 1
ATOM 657 O O . ALA A 1 83 ? 5.703 -1.744 -5.986 1.00 92.44 83 ALA A O 1
ATOM 658 N N . GLU A 1 84 ? 6.183 -2.361 -8.087 1.00 89.94 84 GLU A N 1
ATOM 659 C CA . GLU A 1 84 ? 7.626 -2.301 -7.957 1.00 89.94 84 GLU A CA 1
ATOM 660 C C . GLU A 1 84 ? 8.114 -0.985 -8.550 1.00 89.94 84 GLU A C 1
ATOM 662 O O . GLU A 1 84 ? 7.956 -0.729 -9.748 1.00 89.94 84 GLU A O 1
ATOM 667 N N . ALA A 1 85 ? 8.727 -0.155 -7.712 1.00 87.50 85 ALA A N 1
ATOM 668 C CA . ALA A 1 85 ? 9.459 0.998 -8.196 1.00 87.50 85 ALA A CA 1
ATOM 669 C C . ALA A 1 85 ? 10.810 0.552 -8.746 1.00 87.50 85 ALA A C 1
ATOM 671 O O . ALA A 1 85 ? 11.552 -0.168 -8.075 1.00 87.50 85 ALA A O 1
ATOM 672 N N . TYR A 1 86 ? 11.143 0.991 -9.955 1.00 76.81 86 TYR A N 1
ATOM 673 C CA . TYR A 1 86 ? 12.421 0.664 -10.569 1.00 76.81 86 TYR A CA 1
ATOM 674 C C . TYR A 1 86 ? 13.213 1.916 -10.915 1.00 76.81 86 TYR A C 1
ATOM 676 O O . TYR A 1 86 ? 12.684 2.994 -11.178 1.00 76.81 86 TYR A O 1
ATOM 684 N N . MET A 1 87 ? 14.526 1.737 -10.905 1.00 71.25 87 MET A N 1
ATOM 685 C CA . MET A 1 87 ? 15.476 2.748 -11.329 1.00 71.25 87 MET A CA 1
ATOM 686 C C . MET A 1 87 ? 15.618 2.659 -12.841 1.00 71.25 87 MET A C 1
ATOM 688 O O . MET A 1 87 ? 15.898 1.591 -13.389 1.00 71.25 87 MET A O 1
ATOM 692 N N . THR A 1 88 ? 15.471 3.783 -13.507 1.00 66.56 88 THR A N 1
ATOM 693 C CA . THR A 1 88 ? 15.764 3.940 -14.929 1.00 66.56 88 THR A CA 1
ATOM 694 C C . THR A 1 88 ? 17.271 4.024 -15.140 1.00 66.56 88 THR A C 1
ATOM 696 O O . THR A 1 88 ? 18.008 4.272 -14.187 1.00 66.56 88 THR A O 1
ATOM 699 N N . ASP A 1 89 ? 17.766 3.834 -16.363 1.00 63.12 89 ASP A N 1
ATOM 700 C CA . ASP A 1 89 ? 19.216 3.785 -16.612 1.00 63.12 89 ASP A CA 1
ATOM 701 C C . ASP A 1 89 ? 19.953 5.057 -16.144 1.00 63.12 89 ASP A C 1
ATOM 703 O O . ASP A 1 89 ? 21.070 4.973 -15.629 1.00 63.12 89 ASP A O 1
ATOM 707 N N . SER A 1 90 ? 19.320 6.234 -16.243 1.00 61.88 90 SER A N 1
ATOM 708 C CA . SER A 1 90 ? 19.875 7.496 -15.732 1.00 61.88 90 SER A CA 1
ATOM 709 C C . SER A 1 90 ? 19.925 7.546 -14.197 1.00 61.88 90 SER A C 1
ATOM 711 O O . SER A 1 90 ? 20.935 7.973 -13.635 1.00 61.88 90 SER A O 1
ATOM 713 N N . LEU A 1 91 ? 18.886 7.060 -13.506 1.00 62.09 91 LEU A N 1
ATOM 714 C CA . LEU A 1 91 ? 18.848 6.972 -12.039 1.00 62.09 91 LEU A CA 1
ATOM 715 C C . LEU A 1 91 ? 19.769 5.870 -11.496 1.00 62.09 91 LEU A C 1
ATOM 717 O O . LEU A 1 91 ? 20.377 6.041 -10.440 1.00 62.09 91 LEU A O 1
ATOM 721 N N . GLN A 1 92 ? 19.937 4.766 -12.230 1.00 60.09 92 GLN A N 1
ATOM 722 C CA . GLN A 1 92 ? 20.868 3.690 -11.880 1.00 60.09 92 GLN A CA 1
ATOM 723 C C . GLN A 1 92 ? 22.315 4.181 -11.874 1.00 60.09 92 GLN A C 1
ATOM 725 O O . GLN A 1 92 ? 23.061 3.867 -10.947 1.00 60.09 92 GLN A O 1
ATOM 730 N N . GLN A 1 93 ? 22.703 4.995 -12.862 1.00 58.66 93 GLN A N 1
ATOM 731 C CA . GLN A 1 93 ? 24.035 5.610 -12.911 1.00 58.66 93 GLN A CA 1
ATOM 732 C C . GLN A 1 93 ? 24.288 6.560 -11.733 1.00 58.66 93 GLN A C 1
ATOM 734 O O . GLN A 1 93 ? 25.434 6.731 -11.321 1.00 58.66 93 GLN A O 1
ATOM 739 N N . GLN A 1 94 ? 23.228 7.149 -11.174 1.00 62.50 94 GLN A N 1
ATOM 740 C CA . GLN A 1 94 ? 23.298 8.054 -10.027 1.00 62.50 94 GLN A CA 1
ATOM 741 C C . GLN A 1 94 ? 23.048 7.359 -8.676 1.00 62.50 94 GLN A C 1
ATOM 743 O O . GLN A 1 94 ? 23.271 7.980 -7.641 1.00 62.50 94 GLN A O 1
ATOM 748 N N . GLN A 1 95 ? 22.647 6.078 -8.657 1.00 60.91 95 GLN A N 1
ATOM 749 C CA . GLN A 1 95 ? 22.236 5.338 -7.450 1.00 60.91 95 GLN A CA 1
ATOM 750 C C . GLN A 1 95 ? 21.146 6.047 -6.619 1.00 60.91 95 GLN A C 1
ATOM 752 O O . GLN A 1 95 ? 21.097 5.921 -5.395 1.00 60.91 95 GLN A O 1
ATOM 757 N N . THR A 1 96 ? 20.246 6.788 -7.262 1.00 70.12 96 THR A N 1
ATOM 758 C CA . THR A 1 96 ? 19.224 7.588 -6.569 1.00 70.12 96 THR A CA 1
ATOM 759 C C . THR A 1 96 ? 17.825 7.071 -6.847 1.00 70.12 96 THR A C 1
ATOM 761 O O . THR A 1 96 ? 17.435 6.997 -8.008 1.00 70.12 96 THR A O 1
ATOM 764 N N . LEU A 1 97 ? 17.063 6.773 -5.787 1.00 79.06 97 LEU A N 1
ATOM 765 C CA . LEU A 1 97 ? 15.649 6.389 -5.889 1.00 79.06 97 LEU A CA 1
ATOM 766 C C . LEU A 1 97 ? 14.835 7.470 -6.618 1.00 79.06 97 LEU A C 1
ATOM 768 O O . LEU A 1 97 ? 15.208 8.648 -6.545 1.00 79.06 97 LEU A O 1
ATOM 772 N N . PRO A 1 98 ? 13.718 7.104 -7.277 1.00 82.62 98 PRO A N 1
ATOM 773 C CA . PRO A 1 98 ? 12.827 8.083 -7.882 1.00 82.62 98 PRO A CA 1
ATOM 774 C C . PRO A 1 98 ? 12.423 9.157 -6.872 1.00 82.62 98 PRO A C 1
ATOM 776 O O . PRO A 1 98 ? 12.140 8.865 -5.705 1.00 82.62 98 PRO A O 1
ATOM 779 N N . LYS A 1 99 ? 12.425 10.416 -7.307 1.00 83.56 99 LYS A N 1
ATOM 780 C CA . LYS A 1 99 ? 12.044 11.530 -6.444 1.00 83.56 99 LYS A CA 1
ATOM 781 C C . LYS A 1 99 ? 10.535 11.495 -6.218 1.00 83.56 99 LYS A C 1
ATOM 783 O O . LYS A 1 99 ? 9.782 11.581 -7.180 1.00 83.56 99 LYS A O 1
ATOM 788 N N . LEU A 1 100 ? 10.130 11.445 -4.953 1.00 88.69 100 LEU A N 1
ATOM 789 C CA . LEU A 1 100 ? 8.735 11.599 -4.553 1.00 88.69 100 LEU A CA 1
ATOM 790 C C . LEU A 1 100 ? 8.405 13.082 -4.366 1.00 88.69 100 LEU A C 1
ATOM 792 O O . LEU A 1 100 ? 9.255 13.875 -3.943 1.00 88.69 100 LEU A O 1
ATOM 796 N N . VAL A 1 101 ? 7.173 13.450 -4.693 1.00 88.00 101 VAL A N 1
ATOM 797 C CA . VAL A 1 101 ? 6.607 14.776 -4.460 1.00 88.00 101 VAL A CA 1
ATOM 798 C C . VAL A 1 101 ? 5.282 14.567 -3.748 1.00 88.00 101 VAL A C 1
ATOM 800 O O . VAL A 1 101 ? 4.362 14.021 -4.340 1.00 88.00 101 VAL A O 1
ATOM 803 N N . ALA A 1 102 ? 5.220 14.967 -2.478 1.00 88.62 102 ALA A N 1
ATOM 804 C CA . ALA A 1 102 ? 3.968 14.969 -1.735 1.00 88.62 102 ALA A CA 1
ATOM 805 C C . ALA A 1 102 ? 2.993 15.960 -2.377 1.00 88.62 102 ALA A C 1
ATOM 807 O O . ALA A 1 102 ? 3.380 17.106 -2.637 1.00 88.62 102 ALA A O 1
ATOM 808 N N . ASP A 1 103 ? 1.767 15.515 -2.621 1.00 86.81 103 ASP A N 1
ATOM 809 C CA . ASP A 1 103 ? 0.684 16.324 -3.176 1.00 86.81 103 ASP A CA 1
ATOM 810 C C . ASP A 1 103 ? -0.675 15.850 -2.607 1.00 86.81 103 ASP A C 1
ATOM 812 O O . ASP A 1 103 ? -0.732 14.902 -1.818 1.00 86.81 103 ASP A O 1
ATOM 816 N N . ASP A 1 104 ? -1.740 16.591 -2.914 1.00 85.06 104 ASP A N 1
ATOM 817 C CA . ASP A 1 104 ? -3.091 16.463 -2.345 1.00 85.06 104 ASP A CA 1
ATOM 818 C C . ASP A 1 104 ? -3.140 16.481 -0.800 1.00 85.06 104 ASP A C 1
ATOM 820 O O . ASP A 1 104 ? -2.862 17.516 -0.178 1.00 85.06 104 ASP A O 1
ATOM 824 N N . ASP A 1 105 ? -3.508 15.370 -0.155 1.00 83.56 105 ASP A N 1
ATOM 825 C CA . ASP A 1 105 ? -3.650 15.264 1.299 1.00 83.56 105 ASP A CA 1
ATOM 826 C C . ASP A 1 105 ? -2.398 14.694 1.999 1.00 83.56 105 ASP A C 1
ATOM 828 O O . ASP A 1 105 ? -2.305 14.697 3.240 1.00 83.56 105 ASP A O 1
ATOM 832 N N . ALA A 1 106 ? -1.384 14.295 1.223 1.00 85.88 106 ALA A N 1
ATOM 833 C CA . ALA A 1 106 ? -0.107 13.831 1.736 1.00 85.88 106 ALA A CA 1
ATOM 834 C C . ALA A 1 106 ? 0.725 15.004 2.285 1.00 85.88 106 ALA A C 1
ATOM 836 O O . ALA A 1 106 ? 1.121 15.933 1.585 1.00 85.88 106 ALA A O 1
ATOM 837 N N . LEU A 1 107 ? 1.058 14.948 3.580 1.00 87.19 107 LEU A N 1
ATOM 838 C CA . LEU A 1 107 ? 1.931 15.951 4.212 1.00 87.19 107 LEU A CA 1
ATOM 839 C C . LEU A 1 107 ? 3.406 15.804 3.812 1.00 87.19 107 LEU A C 1
ATOM 841 O O . LEU A 1 107 ? 4.163 16.770 3.911 1.00 87.19 107 LEU A O 1
ATOM 845 N N . ASP A 1 108 ? 3.824 14.587 3.471 1.00 91.44 108 ASP A N 1
ATOM 846 C CA . ASP A 1 108 ? 5.186 14.231 3.078 1.00 91.44 108 ASP A CA 1
ATOM 847 C C . ASP A 1 108 ? 5.170 12.877 2.352 1.00 91.44 108 ASP A C 1
ATOM 849 O O . ASP A 1 108 ? 4.332 12.026 2.653 1.00 91.44 108 ASP A O 1
ATOM 853 N N . ALA A 1 109 ? 6.122 12.663 1.445 1.00 91.19 109 ALA A N 1
ATOM 854 C CA . ALA A 1 109 ? 6.269 11.440 0.665 1.00 91.19 109 ALA A CA 1
ATOM 855 C C . ALA A 1 109 ? 7.749 11.053 0.627 1.00 91.19 109 ALA A C 1
ATOM 857 O O . ALA A 1 109 ? 8.592 11.758 0.070 1.00 91.19 109 ALA A O 1
ATOM 858 N N . THR A 1 110 ? 8.088 9.927 1.254 1.00 91.81 110 THR A N 1
ATOM 859 C CA . THR A 1 110 ? 9.477 9.472 1.400 1.00 91.81 110 THR A CA 1
ATOM 860 C C . THR A 1 110 ? 9.588 7.962 1.233 1.00 91.81 110 THR A C 1
ATOM 862 O O . THR A 1 110 ? 8.653 7.216 1.514 1.00 91.81 110 THR A O 1
ATOM 865 N N . TRP A 1 111 ? 10.756 7.495 0.792 1.00 91.50 111 TRP A N 1
ATOM 866 C CA . TRP A 1 111 ? 11.072 6.069 0.756 1.00 91.50 111 TRP A CA 1
ATOM 867 C C . TRP A 1 111 ? 11.457 5.574 2.148 1.00 91.50 111 TRP A C 1
ATOM 869 O O . TRP A 1 111 ? 12.319 6.165 2.797 1.00 91.50 111 TRP A O 1
ATOM 879 N N . TRP A 1 112 ? 10.844 4.474 2.586 1.00 93.00 112 TRP A N 1
ATOM 880 C CA . TRP A 1 112 ? 11.119 3.846 3.878 1.00 93.00 112 TRP A CA 1
ATOM 881 C C . TRP A 1 112 ? 11.668 2.440 3.679 1.00 93.00 112 TRP A C 1
ATOM 883 O O . TRP A 1 112 ? 11.089 1.634 2.951 1.00 93.00 112 TRP A O 1
ATOM 893 N N . SER A 1 113 ? 12.760 2.118 4.372 1.00 93.12 113 SER A N 1
ATOM 894 C CA . SER A 1 113 ? 13.186 0.727 4.510 1.00 93.12 113 SER A CA 1
ATOM 895 C C . SER A 1 113 ? 12.293 -0.018 5.510 1.00 93.12 113 SER A C 1
ATOM 897 O O . SER 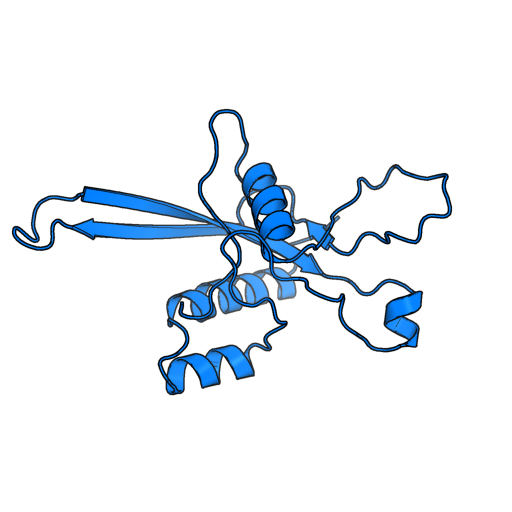A 1 113 ? 11.650 0.580 6.376 1.00 93.12 113 SER A O 1
ATOM 899 N N . VAL A 1 114 ? 12.299 -1.354 5.459 1.00 93.12 114 VAL A N 1
ATOM 900 C CA . VAL A 1 114 ? 11.613 -2.187 6.466 1.00 93.12 114 VAL A CA 1
ATOM 901 C C . VAL A 1 114 ? 12.113 -1.864 7.883 1.00 93.12 114 VAL A C 1
ATOM 903 O O . VAL A 1 114 ? 11.330 -1.852 8.834 1.00 93.12 114 VAL A O 1
ATOM 906 N N . GLN A 1 115 ? 13.401 -1.548 8.029 1.00 95.12 115 GLN A N 1
ATOM 907 C CA . GLN A 1 115 ? 14.003 -1.147 9.299 1.00 95.12 115 GLN A CA 1
ATOM 908 C C . GLN A 1 115 ? 13.462 0.204 9.787 1.00 95.12 115 GLN A C 1
ATOM 910 O O . GLN A 1 115 ? 13.190 0.352 10.980 1.00 95.12 115 GLN A O 1
ATOM 915 N N . ASP A 1 116 ? 13.245 1.165 8.883 1.00 95.44 116 ASP A N 1
ATOM 916 C CA . ASP A 1 116 ? 12.634 2.454 9.230 1.00 95.44 116 ASP A CA 1
ATOM 917 C C . ASP A 1 116 ? 11.201 2.262 9.730 1.00 95.44 116 ASP A C 1
ATOM 919 O O . ASP A 1 116 ? 10.817 2.842 10.748 1.00 95.44 116 ASP A O 1
ATOM 923 N N . ILE A 1 117 ? 10.425 1.384 9.082 1.00 94.75 117 ILE A N 1
ATOM 924 C CA . ILE A 1 117 ? 9.056 1.049 9.504 1.00 94.75 117 ILE A CA 1
ATOM 925 C C . ILE A 1 117 ? 9.068 0.425 10.905 1.00 94.75 117 ILE A C 1
ATOM 927 O O . ILE A 1 117 ? 8.290 0.830 11.773 1.00 94.75 117 ILE A O 1
ATOM 931 N N . GLN A 1 118 ? 9.966 -0.533 11.155 1.00 95.75 118 GLN A N 1
ATOM 932 C CA . GLN A 1 118 ? 10.119 -1.180 12.464 1.00 95.75 118 GLN A CA 1
ATOM 933 C C . GLN A 1 118 ? 10.454 -0.162 13.560 1.00 95.75 118 GLN A C 1
ATOM 935 O O . GLN A 1 118 ? 9.770 -0.113 14.585 1.00 95.75 118 GLN A O 1
ATOM 940 N N . LYS A 1 119 ? 11.429 0.716 13.313 1.00 96.38 119 LYS A N 1
ATOM 941 C CA . LYS A 1 119 ? 11.778 1.808 14.227 1.00 96.38 119 LYS A CA 1
ATOM 942 C C . LYS A 1 119 ? 10.601 2.765 14.442 1.00 96.38 119 LYS A C 1
ATOM 944 O O . LYS A 1 119 ? 10.300 3.146 15.571 1.00 96.38 119 LYS A O 1
ATOM 949 N N . GLY A 1 120 ? 9.875 3.109 13.380 1.00 95.12 120 GLY A N 1
ATOM 950 C CA . GLY A 1 120 ? 8.671 3.935 13.449 1.00 95.12 120 GLY A CA 1
ATOM 951 C C . GLY A 1 120 ? 7.569 3.321 14.319 1.00 95.12 120 GLY A C 1
ATOM 952 O O . GLY A 1 120 ? 6.857 4.050 15.015 1.00 95.12 120 GLY A O 1
ATOM 953 N N . ILE A 1 121 ? 7.443 1.992 14.337 1.00 95.69 121 ILE A N 1
ATOM 954 C CA . ILE A 1 121 ? 6.524 1.266 15.227 1.00 95.69 121 ILE A CA 1
ATOM 955 C C . ILE A 1 121 ? 6.981 1.355 16.687 1.00 95.69 121 ILE A C 1
ATOM 957 O O . ILE A 1 121 ? 6.150 1.613 17.563 1.00 95.69 121 ILE A O 1
ATOM 961 N N . GLU A 1 122 ? 8.274 1.164 16.964 1.00 96.25 122 GLU A N 1
ATOM 962 C CA . GLU A 1 122 ? 8.849 1.301 18.313 1.00 96.25 122 GLU A CA 1
ATOM 963 C C . GLU A 1 122 ? 8.627 2.713 18.873 1.00 96.25 122 GLU A C 1
ATOM 965 O O . GLU A 1 122 ? 8.212 2.885 20.022 1.00 96.25 122 GLU A O 1
ATOM 970 N N . GLU A 1 123 ? 8.790 3.723 18.018 1.00 96.12 123 GLU A N 1
ATOM 971 C CA . GLU A 1 123 ? 8.538 5.135 18.318 1.00 96.12 123 GLU A CA 1
ATOM 972 C C . GLU A 1 123 ? 7.041 5.512 18.310 1.00 96.12 123 GLU A C 1
ATOM 974 O O . GLU A 1 123 ? 6.692 6.670 18.541 1.00 96.12 123 GLU A O 1
ATOM 979 N N . LYS A 1 124 ? 6.136 4.552 18.061 1.00 94.06 124 LYS A N 1
ATOM 980 C CA . LYS A 1 124 ? 4.670 4.730 17.960 1.00 94.06 124 LYS A CA 1
ATOM 981 C C . LYS A 1 124 ? 4.209 5.707 16.865 1.00 94.06 124 LYS A C 1
ATOM 983 O O . LYS A 1 124 ? 3.045 6.135 16.874 1.00 94.06 124 LYS A O 1
ATOM 988 N N . LYS A 1 125 ? 5.089 6.026 15.916 1.00 93.31 125 LYS A N 1
ATOM 989 C CA . LYS A 1 125 ? 4.817 6.865 14.744 1.00 93.31 125 LYS A CA 1
ATOM 990 C C . LYS A 1 125 ? 4.104 6.090 13.645 1.00 93.31 125 LYS A C 1
ATOM 992 O O . LYS A 1 125 ? 3.233 6.662 13.017 1.00 93.31 125 LYS A O 1
ATOM 997 N N . VAL A 1 126 ? 4.400 4.802 13.480 1.00 93.38 126 VAL A N 1
ATOM 998 C CA . VAL A 1 126 ? 3.791 3.924 12.466 1.00 93.38 126 VAL A CA 1
ATOM 999 C C . VAL A 1 126 ? 2.949 2.845 13.144 1.00 93.38 126 VAL A C 1
ATOM 1001 O O . VAL A 1 126 ? 3.223 2.426 14.274 1.00 93.38 126 VAL A O 1
ATOM 1004 N N . THR A 1 127 ? 1.872 2.410 12.495 1.00 92.44 127 THR A N 1
ATOM 1005 C CA . THR A 1 127 ? 1.019 1.335 13.013 1.00 92.44 127 THR A CA 1
ATOM 1006 C C . THR A 1 127 ? 1.588 -0.040 12.650 1.00 92.44 127 THR A C 1
ATOM 1008 O O . THR A 1 127 ? 2.219 -0.236 11.616 1.00 92.44 127 THR A O 1
ATOM 1011 N N . LYS A 1 128 ? 1.344 -1.053 13.493 1.00 93.69 128 LYS A N 1
ATOM 1012 C CA . LYS A 1 128 ? 1.810 -2.428 13.224 1.00 93.69 128 LYS A CA 1
ATOM 1013 C C . LYS A 1 128 ? 1.161 -3.064 11.989 1.00 93.69 128 LYS A C 1
ATOM 1015 O O . LYS A 1 128 ? 1.647 -4.091 11.529 1.00 93.69 128 LYS A O 1
ATOM 1020 N N . SER A 1 129 ? 0.029 -2.540 11.518 1.00 91.44 129 SER A N 1
ATOM 1021 C CA . SER A 1 129 ? -0.650 -3.028 10.312 1.00 91.44 129 SER A CA 1
ATOM 1022 C C . SER A 1 129 ? 0.178 -2.785 9.061 1.00 91.44 129 SER A C 1
ATOM 1024 O O . SER A 1 129 ? 0.286 -3.716 8.271 1.00 91.44 129 SER A O 1
ATOM 1026 N N . VAL A 1 130 ? 0.824 -1.620 8.946 1.00 93.00 130 VAL A N 1
ATOM 1027 C CA . VAL A 1 130 ? 1.702 -1.283 7.814 1.00 93.00 130 VAL A CA 1
ATOM 1028 C C . VAL A 1 130 ? 2.771 -2.358 7.638 1.00 93.00 130 VAL A C 1
ATOM 1030 O O . VA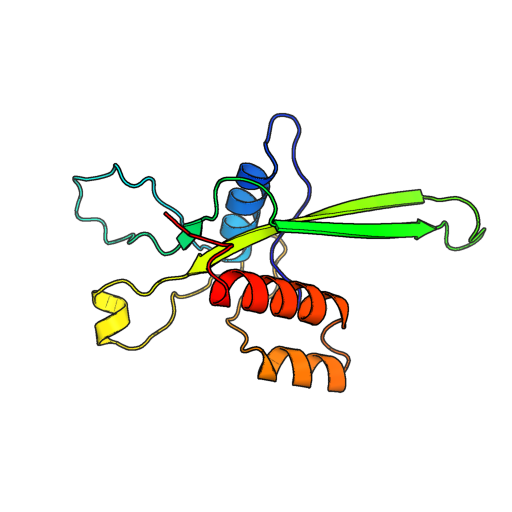L A 1 130 ? 2.837 -2.997 6.593 1.00 93.00 130 VAL A O 1
ATOM 1033 N N . LEU A 1 131 ? 3.525 -2.671 8.699 1.00 94.75 131 LEU A N 1
ATOM 1034 C CA . LEU A 1 131 ? 4.566 -3.703 8.631 1.00 94.75 131 LEU A CA 1
ATOM 1035 C C . LEU A 1 131 ? 4.013 -5.078 8.231 1.00 94.75 131 LEU A C 1
ATOM 1037 O O . LEU A 1 131 ? 4.639 -5.771 7.443 1.00 94.75 131 LEU A O 1
ATOM 1041 N N . ARG A 1 132 ? 2.823 -5.470 8.710 1.00 94.44 132 ARG A N 1
ATOM 1042 C CA . ARG A 1 132 ? 2.220 -6.761 8.326 1.00 94.44 132 ARG A CA 1
ATOM 1043 C C . ARG A 1 132 ? 1.887 -6.841 6.836 1.00 94.44 132 ARG A C 1
ATOM 1045 O O . ARG A 1 132 ? 1.983 -7.926 6.265 1.00 94.44 132 ARG A O 1
ATOM 1052 N N . VAL A 1 133 ? 1.447 -5.736 6.237 1.00 95.00 133 VAL A N 1
ATOM 1053 C CA . VAL A 1 133 ? 1.154 -5.662 4.798 1.00 95.00 133 VAL A CA 1
ATOM 1054 C C . VAL A 1 133 ? 2.456 -5.738 4.004 1.00 95.00 133 VAL A C 1
ATOM 1056 O O . VAL A 1 133 ? 2.560 -6.570 3.104 1.00 95.00 133 VAL A O 1
ATOM 1059 N N . ILE A 1 134 ? 3.466 -4.955 4.397 1.00 95.50 134 ILE A N 1
ATOM 1060 C CA . ILE A 1 134 ? 4.780 -4.933 3.742 1.00 95.50 134 ILE A CA 1
ATOM 1061 C C . ILE A 1 134 ? 5.487 -6.291 3.845 1.00 95.50 134 ILE A C 1
ATOM 1063 O O . ILE A 1 134 ? 5.912 -6.825 2.827 1.00 95.50 134 ILE A O 1
ATOM 1067 N N . ASP A 1 135 ? 5.534 -6.916 5.026 1.00 95.50 135 ASP A N 1
ATOM 1068 C CA . ASP A 1 135 ? 6.143 -8.244 5.214 1.00 95.50 135 ASP A CA 1
ATOM 1069 C C . ASP A 1 135 ? 5.476 -9.311 4.330 1.00 95.50 135 ASP A C 1
ATOM 1071 O O . ASP A 1 135 ? 6.142 -10.203 3.797 1.00 95.50 135 ASP A O 1
ATOM 1075 N N . ARG A 1 136 ? 4.149 -9.228 4.153 1.00 95.88 136 ARG A N 1
ATOM 1076 C CA . ARG A 1 136 ? 3.404 -10.131 3.267 1.00 95.88 136 ARG A CA 1
ATOM 1077 C C . ARG A 1 136 ? 3.767 -9.899 1.803 1.00 95.88 136 ARG A C 1
ATOM 1079 O O . ARG A 1 136 ? 4.004 -10.879 1.098 1.00 95.88 136 ARG A O 1
ATOM 1086 N N . ALA A 1 137 ? 3.807 -8.644 1.360 1.00 95.62 137 ALA A N 1
ATOM 1087 C CA . ALA A 1 137 ? 4.199 -8.290 -0.001 1.00 95.62 137 ALA A CA 1
ATOM 1088 C C . ALA A 1 137 ? 5.627 -8.774 -0.303 1.00 95.62 137 ALA A C 1
ATOM 1090 O O . ALA A 1 137 ? 5.841 -9.494 -1.274 1.00 95.62 137 ALA A O 1
ATOM 1091 N N . GLU A 1 138 ? 6.576 -8.492 0.592 1.00 94.31 138 GLU A N 1
ATOM 1092 C CA . GLU A 1 138 ? 7.974 -8.926 0.505 1.00 94.31 138 GLU A CA 1
ATOM 1093 C C . GLU A 1 138 ? 8.113 -10.448 0.393 1.00 94.31 138 GLU A C 1
ATOM 1095 O O . GLU A 1 138 ? 8.880 -10.952 -0.431 1.00 94.31 138 GLU A O 1
ATOM 1100 N N . LEU A 1 139 ? 7.371 -11.197 1.215 1.00 95.81 139 LEU A N 1
ATOM 1101 C CA . LEU A 1 139 ? 7.387 -12.658 1.185 1.00 95.81 139 LEU A CA 1
ATOM 1102 C C . LEU A 1 139 ? 6.880 -13.196 -0.159 1.00 95.81 139 LEU A C 1
ATOM 1104 O O . LEU A 1 139 ? 7.508 -14.082 -0.741 1.00 95.81 139 LEU A O 1
ATOM 1108 N N . LEU A 1 140 ? 5.756 -12.668 -0.650 1.00 96.00 140 LEU A N 1
ATOM 1109 C CA . LEU A 1 140 ? 5.152 -13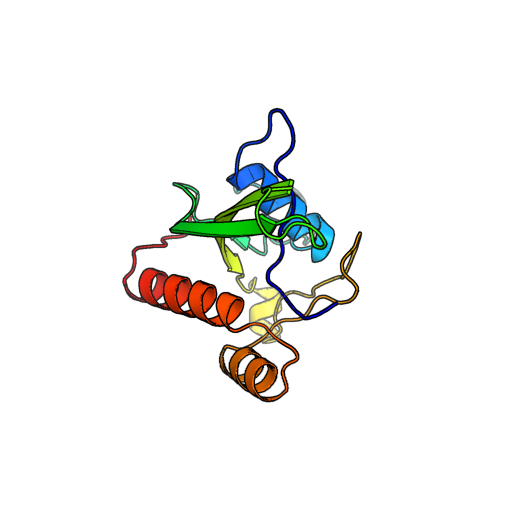.101 -1.910 1.00 96.00 140 LEU A CA 1
ATOM 1110 C C . LEU A 1 140 ? 6.013 -12.713 -3.118 1.00 96.00 140 LEU A C 1
ATOM 1112 O O . LEU A 1 140 ? 6.189 -13.531 -4.021 1.00 96.00 140 LEU A O 1
ATOM 1116 N N . TYR A 1 141 ? 6.595 -11.512 -3.114 1.00 94.06 141 TYR A N 1
ATOM 1117 C CA . TYR A 1 141 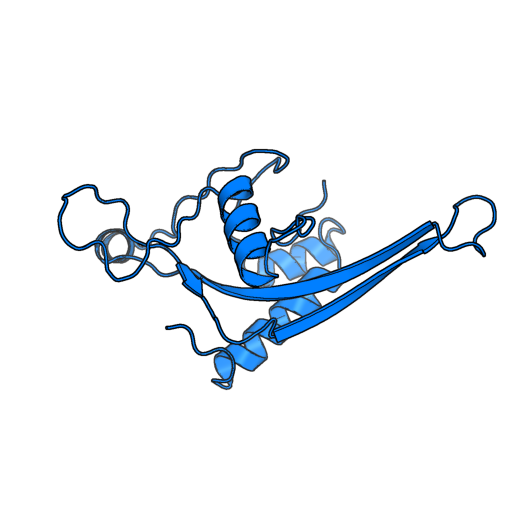? 7.513 -11.051 -4.153 1.00 94.06 141 TYR A CA 1
ATOM 1118 C C . TYR A 1 141 ? 8.764 -11.937 -4.220 1.00 94.06 141 TYR A C 1
ATOM 1120 O O . TYR A 1 141 ? 9.064 -12.495 -5.275 1.00 94.06 141 TYR A O 1
ATOM 1128 N N . LYS A 1 142 ? 9.429 -12.196 -3.083 1.00 94.00 142 LYS A N 1
ATOM 1129 C CA . LYS A 1 142 ? 10.607 -13.090 -3.013 1.00 94.00 142 LYS A CA 1
ATOM 1130 C C . LYS A 1 142 ? 10.303 -14.525 -3.433 1.00 94.00 142 LYS A C 1
ATOM 1132 O O . LYS A 1 142 ? 11.172 -15.207 -3.970 1.00 94.00 142 LYS A O 1
ATOM 1137 N N . ALA A 1 143 ? 9.080 -14.989 -3.192 1.00 95.62 143 ALA A N 1
ATOM 1138 C CA . ALA A 1 143 ? 8.618 -16.303 -3.623 1.00 95.62 143 ALA A CA 1
ATOM 1139 C C . ALA A 1 143 ? 8.168 -16.346 -5.101 1.00 95.62 143 ALA A C 1
ATOM 1141 O O . ALA A 1 143 ? 7.831 -17.418 -5.601 1.00 95.62 143 ALA A O 1
ATOM 1142 N N . GLY A 1 144 ? 8.182 -15.212 -5.811 1.00 94.06 144 GLY A N 1
ATOM 1143 C CA . GLY A 1 144 ? 7.835 -15.118 -7.229 1.00 94.06 144 GLY A CA 1
ATOM 1144 C C . GLY A 1 144 ? 6.332 -15.116 -7.520 1.00 94.06 144 GLY A C 1
ATOM 1145 O O . GLY A 1 144 ? 5.944 -15.426 -8.648 1.00 94.06 144 GLY A O 1
ATOM 1146 N N . PHE A 1 145 ? 5.494 -14.790 -6.529 1.00 93.62 145 PHE A N 1
ATOM 1147 C CA . PHE A 1 145 ? 4.034 -14.711 -6.668 1.00 93.62 145 PHE A CA 1
ATOM 1148 C C . PHE A 1 145 ? 3.520 -13.313 -7.043 1.00 93.62 145 PHE A C 1
ATOM 1150 O O . PHE A 1 145 ? 2.390 -13.209 -7.499 1.00 93.62 145 PHE A O 1
ATOM 1157 N N . LEU A 1 146 ? 4.335 -12.260 -6.899 1.00 92.81 146 LEU A N 1
ATOM 1158 C CA . LEU A 1 146 ? 4.008 -10.888 -7.324 1.00 92.81 146 LEU A CA 1
ATOM 1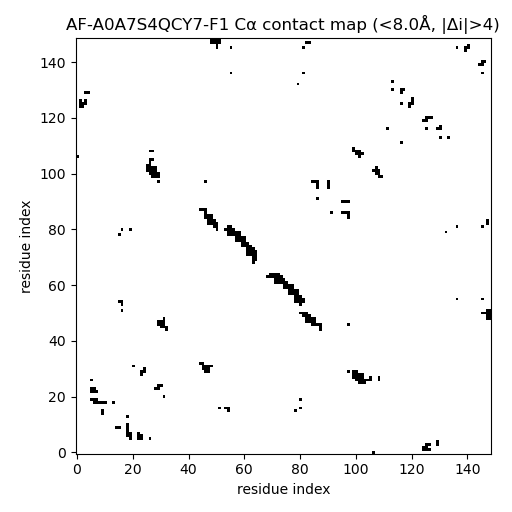159 C C . LEU A 1 146 ? 4.864 -10.488 -8.526 1.00 92.81 146 LEU A C 1
ATOM 1161 O O . LEU A 1 146 ? 5.769 -9.665 -8.415 1.00 92.81 146 LEU A O 1
ATOM 1165 N N . LYS A 1 147 ? 4.638 -11.139 -9.670 1.00 87.19 147 LYS A N 1
ATOM 1166 C CA . LYS A 1 147 ? 5.392 -10.843 -10.894 1.00 87.19 147 LYS A CA 1
ATOM 1167 C C . LYS A 1 147 ? 4.862 -9.567 -11.528 1.00 87.19 147 LYS A C 1
ATOM 1169 O O . LYS A 1 147 ? 3.712 -9.526 -11.946 1.00 87.19 147 LYS A O 1
ATOM 1174 N N . THR A 1 148 ? 5.713 -8.561 -11.614 1.00 81.69 148 THR A N 1
ATOM 1175 C CA . THR A 1 148 ? 5.413 -7.306 -12.294 1.00 81.69 148 THR A CA 1
ATOM 1176 C C . THR A 1 148 ? 5.767 -7.439 -13.777 1.00 81.69 148 THR A C 1
ATOM 1178 O O . THR A 1 148 ? 6.709 -8.156 -14.136 1.00 81.69 148 THR A O 1
ATOM 1181 N N . THR A 1 149 ? 4.971 -6.820 -14.648 1.00 65.75 149 THR A N 1
ATOM 1182 C CA . THR A 1 149 ? 5.189 -6.819 -16.107 1.00 65.75 149 THR A CA 1
ATOM 1183 C C . THR A 1 149 ? 5.762 -5.498 -16.577 1.00 65.75 149 THR A C 1
ATOM 1185 O O . THR A 1 149 ? 5.291 -4.458 -16.068 1.00 65.75 149 THR A O 1
#

Radius of gyration: 17.26 Å; Cα contacts (8 Å, |Δi|>4): 192; chains: 1; bounding box: 47×33×52 Å

InterPro domains:
  IPR000086 NUDIX hydrolase domain [PF00293] (5-119)
  IPR015797 NUDIX hydrolase-like domain superfamily [SSF55811] (7-124)
  IPR020084 NUDIX hydrolase, conserved site [PS00893] (8-29)

Mean predicted aligned error: 6.84 Å

Sequence (149 aa):
SKPDTSGGSIEVGETTIEAAKRELHEETGLISLPSSSSDNDDDRQQQLKWYEDAPFSTTDSIHYNEESKKEVTFHYMIAHVFAEAYMTDSLQQQQTLPKLVADDDALDATWWSVQDIQKGIEEKKVTKSVLRVIDRAELLYKAGFLKTT

pLDDT: mean 85.3, std 14.25, range [42.47, 96.44]

Solvent-accessible surface area (backbone atoms only — not comparable to full-atom values): 9235 Å² total; per-residue (Å²): 135,62,69,75,80,80,61,75,80,74,52,95,93,52,52,76,68,55,32,45,53,50,31,35,25,48,31,22,61,54,48,67,63,71,96,75,76,73,90,68,99,63,89,76,66,56,36,50,28,46,39,81,89,60,60,83,45,73,50,76,48,80,40,51,37,86,87,74,66,72,50,74,74,46,73,46,77,47,71,42,71,53,67,47,74,53,71,43,76,72,33,55,79,65,74,46,78,82,81,56,41,47,29,89,90,38,91,66,42,80,92,73,54,74,66,52,51,52,52,29,36,76,71,68,48,26,59,74,64,57,56,55,53,51,55,49,51,53,52,36,40,76,70,64,73,57,64,57,105

Secondary structure (DSSP, 8-state):
-----S--PPPTT--HHHHHHHHHHHHH------TT--S--------EEE--S--SEEEEEEEEPTTTSSSEEEEEEEEE--EEE---HHHHHHT-PPPP---TT-S------HHHHHHHHHTTSS-HHHHHHHHHHHHHHHTT-S---

Organism: NCBI:txid49249

Foldseek 3Di:
DFDADFFDDADVPGDPVRRRQVRCCQFWVQDADPPPPDDDPDPSDHFKFWLPPFQPDKDKDFDADPVPSPHTPDIDIDGHTDIDGDADPVCVVVVDGDHTDGHDPHPDDDDDDLVNQVVCVVVVSHDPVRSVSVVSVVVCVVVVNRDTD

Nearest PDB structures (foldseek):
  2xss-assembly1_B-2  TM=4.609E-01  e=3.100E+00  Homo sapiens
  2xss-assembly1_A-2  TM=3.735E-01  e=7.092E+00  Homo sapiens
  7u4t-assembly1_R  TM=1.594E-01  e=4.841E+00  Homo sapiens